Protein AF-P34289-F1 (afdb_monomer_lite)

Structure (mmCIF, N/CA/C/O backbone):
data_AF-P34289-F1
#
_entry.id   AF-P34289-F1
#
loop_
_atom_site.group_PDB
_atom_site.id
_atom_site.type_symbol
_atom_site.label_atom_id
_atom_site.label_alt_id
_atom_site.label_comp_id
_atom_site.label_asym_id
_atom_site.label_entity_id
_atom_site.label_seq_id
_atom_site.pdbx_PDB_ins_code
_atom_site.Cartn_x
_atom_site.Cartn_y
_atom_site.Cartn_z
_atom_site.occupancy
_atom_site.B_iso_or_equiv
_atom_site.auth_seq_id
_atom_site.auth_comp_id
_atom_site.auth_asym_id
_atom_site.auth_atom_id
_atom_site.pdbx_PDB_model_num
ATOM 1 N N . MET A 1 1 ? 39.580 -28.253 -27.627 1.00 37.12 1 MET A N 1
ATOM 2 C CA . MET A 1 1 ? 38.174 -28.006 -28.028 1.00 37.12 1 MET A CA 1
ATOM 3 C C . MET A 1 1 ? 37.402 -27.203 -26.954 1.00 37.12 1 MET A C 1
ATOM 5 O O . MET A 1 1 ? 36.437 -27.731 -26.419 1.00 37.12 1 MET A O 1
ATOM 9 N N . PRO A 1 2 ? 37.753 -25.940 -26.618 1.00 39.41 2 PRO A N 1
ATOM 10 C CA . PRO A 1 2 ? 37.064 -25.190 -25.554 1.00 39.41 2 PRO A CA 1
ATOM 11 C C . PRO A 1 2 ? 35.934 -24.262 -26.051 1.00 39.41 2 PRO A C 1
ATOM 13 O O . PRO A 1 2 ? 35.215 -23.683 -25.246 1.00 39.41 2 PRO A O 1
ATOM 16 N N . SER A 1 3 ? 35.726 -24.128 -27.366 1.00 49.66 3 SER A N 1
ATOM 17 C CA . SER A 1 3 ? 34.781 -23.146 -27.928 1.00 49.66 3 SER A CA 1
ATOM 18 C C . SER A 1 3 ? 33.307 -23.444 -27.615 1.00 49.66 3 SER A C 1
ATOM 20 O O . SER A 1 3 ? 32.548 -22.511 -27.374 1.00 49.66 3 SER A O 1
ATOM 22 N N . LYS A 1 4 ? 32.892 -24.718 -27.545 1.00 44.66 4 LYS A N 1
ATOM 23 C CA . LYS A 1 4 ? 31.470 -25.054 -27.343 1.00 44.66 4 LYS A CA 1
ATOM 24 C C . LYS A 1 4 ? 30.955 -24.707 -25.943 1.00 44.66 4 LYS A C 1
ATOM 26 O O . LYS A 1 4 ? 29.781 -24.384 -25.805 1.00 44.66 4 LYS A O 1
ATOM 31 N N . VAL A 1 5 ? 31.818 -24.743 -24.924 1.00 49.59 5 VAL A N 1
ATOM 32 C CA . VAL A 1 5 ? 31.413 -24.474 -23.534 1.00 49.59 5 VAL A CA 1
ATOM 33 C C . VAL A 1 5 ? 31.148 -22.980 -23.330 1.00 49.59 5 VAL A C 1
ATOM 35 O O . VAL A 1 5 ? 30.107 -22.625 -22.784 1.00 49.59 5 VAL A O 1
ATOM 38 N N . CYS A 1 6 ? 32.006 -22.096 -23.858 1.00 43.03 6 CYS A N 1
ATOM 39 C CA . CYS A 1 6 ? 31.767 -20.649 -23.785 1.00 43.03 6 CYS A CA 1
ATOM 40 C C . CYS A 1 6 ? 30.504 -20.223 -24.545 1.00 43.03 6 CYS A C 1
ATOM 42 O O . CYS A 1 6 ? 29.749 -19.391 -24.047 1.00 43.03 6 CYS A O 1
ATOM 44 N N . THR A 1 7 ? 30.232 -20.809 -25.717 1.00 48.91 7 THR A N 1
ATOM 45 C CA . THR A 1 7 ? 29.011 -20.492 -26.475 1.00 48.91 7 THR A CA 1
ATOM 46 C C . THR A 1 7 ? 27.747 -20.923 -25.728 1.00 48.91 7 THR A C 1
ATOM 48 O O . THR A 1 7 ? 26.753 -20.202 -25.767 1.00 48.91 7 THR A O 1
ATOM 51 N N . LEU A 1 8 ? 27.779 -22.047 -24.999 1.00 50.47 8 LEU A N 1
ATOM 52 C CA . LEU A 1 8 ? 26.632 -22.488 -24.200 1.00 50.47 8 LEU A CA 1
ATOM 53 C C . LEU A 1 8 ? 26.369 -21.558 -23.006 1.00 50.47 8 LEU A C 1
ATOM 55 O O . LEU A 1 8 ? 25.216 -21.238 -22.732 1.00 50.47 8 LEU A O 1
ATOM 59 N N . ILE A 1 9 ? 27.428 -21.096 -22.329 1.00 52.00 9 ILE A N 1
ATOM 60 C CA . ILE A 1 9 ? 27.313 -20.155 -21.203 1.00 52.00 9 ILE A CA 1
ATOM 61 C C . ILE A 1 9 ? 26.729 -18.819 -21.681 1.00 52.00 9 ILE A C 1
ATOM 63 O O . ILE A 1 9 ? 25.832 -18.291 -21.031 1.00 52.00 9 ILE A O 1
ATOM 67 N N . LEU A 1 10 ? 27.167 -18.319 -22.843 1.00 50.34 10 LEU A N 1
ATOM 68 C CA . LEU A 1 10 ? 26.630 -17.091 -23.442 1.00 50.34 10 LEU A CA 1
ATOM 69 C C . LEU A 1 10 ? 25.155 -17.222 -23.842 1.00 50.34 10 LEU A C 1
ATOM 71 O O . LEU A 1 10 ? 24.376 -16.300 -23.634 1.00 50.34 10 LEU A O 1
ATOM 75 N N . LEU A 1 11 ? 24.742 -18.371 -24.382 1.00 51.97 11 LEU A N 1
ATOM 76 C CA . LEU A 1 11 ? 23.328 -18.624 -24.672 1.00 51.97 11 LEU A CA 1
ATOM 77 C C . LEU A 1 11 ? 22.491 -18.663 -23.392 1.00 51.97 11 LEU A C 1
ATOM 79 O O . LEU A 1 11 ? 21.400 -18.102 -23.370 1.00 51.97 11 LEU A O 1
ATOM 83 N N . PHE A 1 12 ? 23.004 -19.263 -22.316 1.00 49.44 12 PHE A N 1
ATOM 84 C CA . PHE A 1 12 ? 22.315 -19.258 -21.027 1.00 49.44 12 PHE A CA 1
ATOM 85 C C . PHE A 1 12 ? 22.209 -17.857 -20.423 1.00 49.44 12 PHE A C 1
ATOM 87 O O . PHE A 1 12 ? 21.149 -17.521 -19.901 1.00 49.44 12 PHE A O 1
ATOM 94 N N . SER A 1 13 ? 23.245 -17.019 -20.519 1.00 52.50 13 SER A N 1
ATOM 95 C CA . SER A 1 13 ? 23.161 -15.638 -20.037 1.00 52.50 13 SER A CA 1
ATOM 96 C C . SER A 1 13 ? 22.234 -14.777 -20.894 1.00 52.50 13 SER A C 1
ATOM 98 O O . SER A 1 13 ? 21.461 -14.016 -20.325 1.00 52.50 13 SER A O 1
ATOM 100 N N . VAL A 1 14 ? 22.203 -14.949 -22.221 1.00 49.88 14 VAL A N 1
ATOM 101 C CA . VAL A 1 14 ? 21.240 -14.248 -23.094 1.00 49.88 14 VAL A CA 1
ATOM 102 C C . VAL A 1 14 ? 19.805 -14.714 -22.833 1.00 49.88 14 VAL A C 1
ATOM 104 O O . VAL A 1 14 ? 18.907 -13.884 -22.736 1.00 49.88 14 VAL A O 1
ATOM 107 N N . ILE A 1 15 ? 19.561 -16.018 -22.665 1.00 46.88 15 ILE A N 1
ATOM 108 C CA . ILE A 1 15 ? 18.218 -16.536 -22.347 1.00 46.88 15 ILE A CA 1
ATOM 109 C C . ILE A 1 15 ? 17.778 -16.073 -20.952 1.00 46.88 15 ILE A C 1
ATOM 111 O O . ILE A 1 15 ? 16.610 -15.725 -20.764 1.00 46.88 15 ILE A O 1
ATOM 115 N N . ASN A 1 16 ? 18.700 -16.018 -19.986 1.00 41.94 16 ASN A N 1
ATOM 116 C CA . ASN A 1 16 ? 18.404 -15.469 -18.666 1.00 41.94 16 ASN A CA 1
ATOM 117 C C . ASN A 1 16 ? 18.161 -13.957 -18.723 1.00 41.94 16 ASN A C 1
ATOM 119 O O . ASN A 1 16 ? 17.212 -13.509 -18.098 1.00 41.94 16 ASN A O 1
ATOM 123 N N . GLN A 1 17 ? 18.900 -13.187 -19.528 1.00 44.44 17 GLN A N 1
ATOM 124 C CA . GLN A 1 17 ? 18.597 -11.769 -19.773 1.00 44.44 17 GLN A CA 1
ATOM 125 C C . GLN A 1 17 ? 17.274 -11.569 -20.527 1.00 44.44 17 GLN A C 1
ATOM 127 O O . GLN A 1 17 ? 16.588 -10.582 -20.311 1.00 44.44 17 GLN A O 1
ATOM 132 N N . MET A 1 18 ? 16.857 -12.506 -21.382 1.00 41.31 18 MET A N 1
ATOM 133 C CA . MET A 1 18 ? 15.555 -12.415 -22.052 1.00 41.31 18 MET A CA 1
ATOM 134 C C . MET A 1 18 ? 14.381 -12.711 -21.112 1.00 41.31 18 MET A C 1
ATOM 136 O O . MET A 1 18 ? 13.304 -12.147 -21.294 1.00 41.31 18 MET A O 1
ATOM 140 N N . LYS A 1 19 ? 14.552 -13.585 -20.111 1.00 44.12 19 LYS A N 1
ATOM 141 C CA . LYS A 1 19 ? 13.520 -13.813 -19.081 1.00 44.12 19 LYS A CA 1
ATOM 142 C C . LYS A 1 19 ? 13.554 -12.757 -17.976 1.00 44.12 19 LYS A C 1
ATOM 144 O O . LYS A 1 19 ? 12.508 -12.410 -17.425 1.00 44.12 19 LYS A O 1
ATOM 149 N N . CYS A 1 20 ? 14.732 -12.234 -17.671 1.00 45.00 20 CYS A N 1
ATOM 150 C CA . CYS A 1 20 ? 14.944 -11.175 -16.703 1.00 45.00 20 CYS A CA 1
ATOM 151 C C . CYS A 1 20 ? 15.055 -9.852 -17.455 1.00 45.00 20 CYS A C 1
ATOM 153 O O . CYS A 1 20 ? 16.157 -9.406 -17.753 1.00 45.00 20 CYS A O 1
ATOM 155 N N . GLY A 1 21 ? 13.900 -9.265 -17.789 1.00 53.50 21 GLY A N 1
ATOM 156 C CA . GLY A 1 21 ? 13.815 -7.908 -18.334 1.00 53.50 21 GLY A CA 1
ATOM 157 C C . GLY A 1 21 ? 14.660 -6.905 -17.543 1.00 53.50 21 GLY A C 1
ATOM 158 O O . GLY A 1 21 ? 15.127 -7.200 -16.440 1.00 53.50 21 GLY A O 1
ATOM 159 N N . SER A 1 22 ? 14.867 -5.723 -18.113 1.00 64.75 22 SER A N 1
ATOM 160 C CA . SER A 1 22 ? 15.714 -4.696 -17.510 1.00 64.75 22 SER A CA 1
ATOM 161 C C . SER A 1 22 ? 15.313 -4.404 -16.057 1.00 64.75 22 SER A C 1
ATOM 163 O O . SER A 1 22 ? 14.204 -4.686 -15.605 1.00 64.75 22 SER A O 1
ATOM 165 N N . THR A 1 23 ? 16.203 -3.774 -15.302 1.00 64.06 23 THR A N 1
ATOM 166 C CA . THR A 1 23 ? 15.914 -3.274 -13.952 1.00 64.06 23 THR A CA 1
ATOM 167 C C . THR A 1 23 ? 14.566 -2.548 -13.840 1.00 64.06 23 THR A C 1
ATOM 169 O O . THR A 1 23 ? 13.819 -2.765 -12.881 1.00 64.06 23 THR A O 1
ATOM 172 N N . THR A 1 24 ? 14.229 -1.710 -14.827 1.00 72.69 24 THR A N 1
ATOM 173 C CA . THR A 1 24 ? 12.938 -1.010 -14.884 1.00 72.69 24 THR A CA 1
ATOM 174 C C . THR A 1 24 ? 11.781 -1.992 -15.041 1.00 72.69 24 THR A C 1
ATOM 176 O O . THR A 1 24 ? 10.759 -1.828 -14.379 1.00 72.69 24 THR A O 1
ATOM 179 N N . ASP A 1 25 ? 11.956 -3.068 -15.816 1.00 80.00 25 ASP A N 1
ATOM 180 C CA . ASP A 1 25 ? 10.968 -4.145 -15.929 1.00 80.00 25 ASP A CA 1
ATOM 181 C C . ASP A 1 25 ? 10.761 -4.868 -14.593 1.00 80.00 25 ASP A C 1
ATOM 183 O O . ASP A 1 25 ? 9.633 -5.246 -14.267 1.00 80.00 25 ASP A O 1
ATOM 187 N N . CYS A 1 26 ? 11.822 -5.044 -13.794 1.00 82.44 26 CYS A N 1
ATOM 188 C CA . CYS A 1 26 ? 11.706 -5.627 -12.458 1.00 82.44 26 CYS A CA 1
ATOM 189 C C . CYS A 1 26 ? 10.924 -4.716 -11.506 1.00 82.44 26 CYS A C 1
ATOM 191 O O . CYS A 1 26 ? 9.9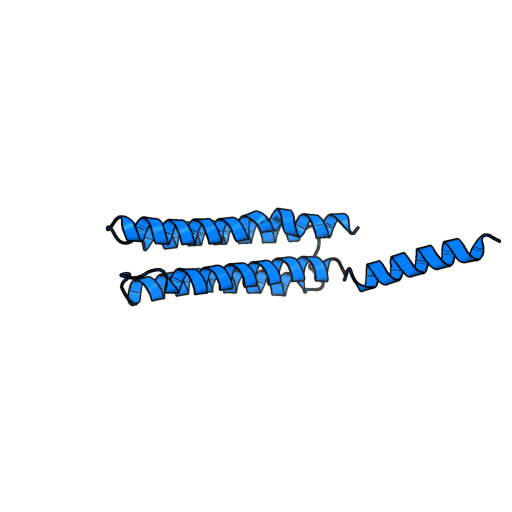49 -5.163 -10.901 1.00 82.44 26 CYS A O 1
ATOM 193 N N . ALA A 1 27 ? 11.293 -3.434 -11.406 1.00 83.19 27 ALA A N 1
ATOM 194 C CA . ALA A 1 27 ? 10.592 -2.478 -10.548 1.00 83.19 27 ALA A CA 1
ATOM 195 C C . ALA A 1 27 ? 9.113 -2.336 -10.948 1.00 83.19 27 ALA A C 1
ATOM 197 O O . ALA A 1 27 ? 8.227 -2.414 -10.094 1.00 83.19 27 ALA A O 1
ATOM 198 N N . MET A 1 28 ? 8.845 -2.227 -12.253 1.00 86.50 28 MET A N 1
ATOM 199 C CA . MET A 1 28 ? 7.495 -2.206 -12.812 1.00 86.50 28 MET A CA 1
ATOM 200 C C . MET A 1 28 ? 6.708 -3.457 -12.409 1.00 86.50 28 MET A C 1
ATOM 202 O O . MET A 1 28 ? 5.562 -3.355 -11.968 1.00 86.50 28 MET A O 1
ATOM 206 N N . ARG A 1 29 ? 7.313 -4.648 -12.521 1.00 89.00 29 ARG A N 1
ATOM 207 C CA . ARG A 1 29 ? 6.676 -5.908 -12.117 1.00 89.00 29 ARG A CA 1
ATOM 208 C C . ARG A 1 29 ? 6.325 -5.906 -10.632 1.00 89.00 29 ARG A C 1
ATOM 210 O O . ARG A 1 29 ? 5.192 -6.235 -10.297 1.00 89.00 29 ARG A O 1
ATOM 217 N N . VAL A 1 30 ? 7.241 -5.473 -9.767 1.00 89.56 30 VAL A N 1
ATOM 218 C CA . VAL A 1 30 ? 7.016 -5.415 -8.314 1.00 89.56 30 VAL A CA 1
ATOM 219 C C . VAL A 1 30 ? 5.848 -4.492 -7.964 1.00 89.56 30 VAL A C 1
ATOM 221 O O . VAL A 1 30 ? 4.959 -4.896 -7.210 1.00 89.56 30 VAL A O 1
ATOM 224 N N . PHE A 1 31 ? 5.796 -3.278 -8.523 1.00 90.62 31 PHE A N 1
ATOM 225 C CA . PHE A 1 31 ? 4.670 -2.369 -8.276 1.00 90.62 31 PHE A CA 1
ATOM 226 C C . PHE A 1 31 ? 3.358 -2.926 -8.827 1.00 90.62 31 PHE A C 1
ATOM 228 O O . PHE A 1 31 ? 2.351 -2.916 -8.122 1.00 90.62 31 PHE A O 1
ATOM 235 N N . LYS A 1 32 ? 3.367 -3.473 -10.047 1.00 91.88 32 LYS A N 1
ATOM 236 C CA . LYS A 1 32 ? 2.179 -4.061 -10.677 1.00 91.88 32 LYS A CA 1
ATOM 237 C C . LYS A 1 32 ? 1.619 -5.240 -9.880 1.00 91.88 32 LYS A C 1
ATOM 239 O O . LYS A 1 32 ? 0.411 -5.311 -9.674 1.00 91.88 32 LYS A O 1
ATOM 244 N N . GLU A 1 33 ? 2.477 -6.151 -9.426 1.00 92.94 33 GLU A N 1
ATOM 245 C CA . GLU A 1 33 ? 2.084 -7.284 -8.581 1.00 92.94 33 GLU A CA 1
ATOM 246 C C . GLU A 1 33 ? 1.528 -6.808 -7.239 1.00 92.94 33 GLU A C 1
ATOM 248 O O . GLU A 1 33 ? 0.495 -7.298 -6.798 1.00 92.94 33 GLU A O 1
ATOM 253 N N . THR A 1 34 ? 2.148 -5.796 -6.626 1.00 92.81 34 THR A N 1
ATOM 254 C CA . THR A 1 34 ? 1.673 -5.250 -5.347 1.00 92.81 34 THR A CA 1
ATOM 255 C C . THR A 1 34 ? 0.306 -4.571 -5.489 1.00 92.81 34 THR A C 1
ATOM 257 O O . THR A 1 34 ? -0.582 -4.827 -4.683 1.00 92.81 34 THR A O 1
ATOM 260 N N . ILE A 1 35 ? 0.092 -3.761 -6.535 1.00 94.12 35 ILE A N 1
ATOM 261 C CA . ILE A 1 35 ? -1.215 -3.141 -6.835 1.00 94.12 35 ILE A CA 1
ATOM 262 C C . ILE A 1 35 ? -2.282 -4.216 -7.053 1.00 94.12 35 ILE A C 1
ATOM 264 O O . ILE A 1 35 ? -3.395 -4.097 -6.539 1.00 94.12 35 ILE A O 1
ATOM 268 N N . LYS A 1 36 ? -1.942 -5.274 -7.797 1.00 95.38 36 LYS A N 1
ATOM 269 C CA . LYS A 1 36 ? -2.849 -6.394 -8.049 1.00 95.38 36 LYS A CA 1
ATOM 270 C C . LYS A 1 36 ? -3.241 -7.093 -6.745 1.00 95.38 36 LYS A C 1
ATOM 272 O O . LYS A 1 36 ? -4.428 -7.234 -6.486 1.00 95.38 36 LYS A O 1
ATOM 277 N N . GLU A 1 37 ? -2.271 -7.469 -5.915 1.00 95.31 37 GLU A N 1
ATOM 278 C CA . GLU A 1 37 ? -2.524 -8.126 -4.625 1.00 95.31 37 GLU A CA 1
ATOM 279 C C . GLU A 1 37 ? -3.359 -7.248 -3.685 1.00 95.31 37 GLU A C 1
ATOM 281 O O . GLU A 1 37 ? -4.288 -7.737 -3.048 1.00 95.31 37 GLU A O 1
ATOM 286 N N . MET A 1 38 ? -3.083 -5.941 -3.623 1.00 93.69 38 MET A N 1
ATOM 287 C CA . MET A 1 38 ? -3.892 -5.017 -2.824 1.00 93.69 38 MET A CA 1
ATOM 288 C C . MET A 1 38 ? -5.325 -4.906 -3.341 1.00 93.69 38 MET A C 1
ATOM 290 O O . MET A 1 38 ? -6.251 -4.879 -2.536 1.00 93.69 38 MET A O 1
ATOM 294 N N . SER A 1 39 ? -5.511 -4.865 -4.662 1.00 93.38 39 SER A N 1
ATOM 295 C CA . SER A 1 39 ? -6.843 -4.826 -5.277 1.00 93.38 39 SER A CA 1
ATOM 296 C C . SER A 1 39 ? -7.621 -6.108 -4.972 1.00 93.38 39 SER A C 1
ATOM 298 O O . SER A 1 39 ? -8.767 -6.040 -4.546 1.00 93.38 39 SER A O 1
ATOM 300 N N . GLU A 1 40 ? -6.975 -7.272 -5.087 1.00 93.19 40 GLU A N 1
ATOM 301 C CA . GLU A 1 40 ? -7.577 -8.566 -4.748 1.00 93.19 40 GLU A CA 1
ATOM 302 C C . GLU A 1 40 ? -7.967 -8.641 -3.265 1.00 93.19 40 GLU A C 1
ATOM 304 O O . GLU A 1 40 ? -9.076 -9.063 -2.944 1.00 93.19 40 GLU A O 1
ATOM 309 N N . VAL A 1 41 ? -7.100 -8.188 -2.350 1.00 91.44 41 VAL A N 1
ATOM 310 C CA . VAL A 1 41 ? -7.429 -8.107 -0.917 1.00 91.44 41 VAL A CA 1
ATOM 311 C C . VAL A 1 41 ? -8.614 -7.174 -0.687 1.00 91.44 41 VAL A C 1
ATOM 313 O O . VAL A 1 41 ? -9.526 -7.532 0.056 1.00 91.44 41 VAL A O 1
ATOM 316 N N . ALA A 1 42 ? -8.619 -5.997 -1.311 1.00 89.44 42 ALA A N 1
ATOM 317 C CA . ALA A 1 42 ? -9.685 -5.019 -1.159 1.00 89.44 42 ALA A CA 1
ATOM 318 C C . ALA A 1 42 ? -11.035 -5.567 -1.630 1.00 89.44 42 ALA A C 1
ATOM 320 O O . ALA A 1 42 ? -12.000 -5.529 -0.870 1.00 89.44 42 ALA A O 1
ATOM 321 N N . ASP A 1 43 ? -11.092 -6.123 -2.840 1.00 88.12 43 ASP A N 1
ATOM 322 C CA . ASP A 1 43 ? -12.318 -6.675 -3.413 1.00 88.12 43 ASP A CA 1
ATOM 323 C C . ASP A 1 43 ? -12.843 -7.835 -2.558 1.00 88.12 43 ASP A C 1
ATOM 325 O O . ASP A 1 43 ? -13.998 -7.818 -2.128 1.00 88.12 43 ASP A O 1
ATOM 329 N N . LEU A 1 44 ? -11.968 -8.785 -2.202 1.00 88.44 44 LEU A N 1
ATOM 330 C CA . LEU A 1 44 ? -12.340 -9.931 -1.372 1.00 88.44 44 LEU A CA 1
ATOM 331 C C . LEU A 1 44 ? -12.818 -9.507 0.021 1.00 88.44 44 LEU A C 1
ATOM 333 O O . LEU A 1 44 ? -13.783 -10.064 0.538 1.00 88.44 44 LEU A O 1
ATOM 337 N N . GLN A 1 45 ? -12.148 -8.551 0.671 1.00 87.31 45 GLN A N 1
ATOM 338 C CA . GLN A 1 45 ? -12.505 -8.167 2.037 1.00 87.31 45 GLN A CA 1
ATOM 339 C C . GLN A 1 45 ? -13.721 -7.253 2.107 1.00 87.31 45 GLN A C 1
ATOM 341 O O . GLN A 1 45 ? -14.563 -7.461 2.981 1.00 87.31 45 GLN A O 1
ATOM 346 N N . LEU A 1 46 ? -13.867 -6.290 1.196 1.00 84.12 46 LEU A N 1
ATOM 347 C CA . LEU A 1 46 ? -15.021 -5.386 1.185 1.00 84.12 46 LEU A CA 1
ATOM 348 C C . LEU A 1 46 ? -16.345 -6.153 1.023 1.00 84.12 46 LEU A C 1
ATOM 350 O O . LEU A 1 46 ? -17.360 -5.767 1.615 1.00 84.12 46 LEU A O 1
ATOM 354 N N . GLU A 1 47 ? -16.332 -7.265 0.283 1.00 82.81 47 GLU A N 1
ATOM 355 C CA . GLU A 1 47 ? -17.473 -8.179 0.170 1.00 82.81 47 GLU A CA 1
ATOM 356 C C . GLU A 1 47 ? -17.795 -8.890 1.494 1.00 82.81 47 GLU A C 1
ATOM 358 O O . GLU A 1 47 ? -18.967 -9.056 1.842 1.00 82.81 47 GLU A O 1
ATOM 363 N N . THR A 1 48 ? -16.774 -9.250 2.280 1.00 81.75 48 THR A N 1
ATOM 364 C CA . THR A 1 48 ? -16.950 -9.944 3.570 1.00 81.75 48 THR A CA 1
ATOM 365 C C . THR A 1 48 ? -17.412 -9.047 4.713 1.00 81.75 48 THR A C 1
ATOM 367 O O . THR A 1 48 ? -17.934 -9.564 5.700 1.00 81.75 48 THR A O 1
ATOM 370 N N . LEU A 1 49 ? -17.270 -7.721 4.595 1.00 80.56 49 LEU A N 1
ATOM 371 C CA . LEU A 1 49 ? -17.690 -6.757 5.619 1.00 80.56 49 LEU A CA 1
ATOM 372 C C . LEU A 1 49 ? -19.219 -6.629 5.666 1.00 80.56 49 LEU A C 1
ATOM 374 O O . LEU A 1 49 ? -19.803 -5.613 5.290 1.00 80.56 49 LEU A O 1
ATOM 378 N N . GLN A 1 50 ? -19.908 -7.684 6.084 1.00 72.19 50 GLN A N 1
ATOM 379 C CA . GLN A 1 50 ? -21.347 -7.667 6.313 1.00 72.19 50 GLN A CA 1
ATOM 380 C C . GLN A 1 50 ? -21.661 -6.711 7.480 1.00 72.19 50 GLN A C 1
ATOM 382 O O . GLN A 1 50 ? -20.881 -6.577 8.418 1.00 72.19 50 GLN A O 1
ATOM 387 N N . ASN A 1 51 ? -22.795 -6.011 7.401 1.00 75.62 51 ASN A N 1
ATOM 388 C CA . ASN A 1 51 ? -23.299 -5.039 8.391 1.00 75.62 51 ASN A CA 1
ATOM 389 C C . ASN A 1 51 ? -22.651 -3.643 8.434 1.00 75.62 51 ASN A C 1
ATOM 391 O O . ASN A 1 51 ? -23.117 -2.805 9.204 1.00 75.62 51 ASN A O 1
ATOM 395 N N . LEU A 1 52 ? -21.638 -3.332 7.616 1.00 78.69 52 LEU A N 1
ATOM 396 C CA . LEU A 1 52 ? -21.258 -1.926 7.428 1.00 78.69 52 LEU A CA 1
ATOM 397 C C . LEU A 1 52 ? -22.357 -1.183 6.669 1.00 78.69 52 LEU A C 1
ATOM 399 O O . LEU A 1 52 ? -22.943 -1.728 5.725 1.00 78.69 52 LEU A O 1
ATOM 403 N N . SER A 1 53 ? -22.584 0.081 7.038 1.00 84.25 53 SER A N 1
ATOM 404 C CA . SER A 1 53 ? -23.457 0.952 6.256 1.00 84.25 53 SER A CA 1
ATOM 405 C C . SER A 1 53 ? -22.926 1.063 4.813 1.00 84.25 53 SER A C 1
ATOM 407 O O . SER A 1 53 ? -21.703 1.039 4.608 1.00 84.25 53 SER A O 1
ATOM 409 N N . PRO A 1 54 ? -23.802 1.184 3.798 1.00 84.19 54 PRO A N 1
ATOM 410 C CA . PRO A 1 54 ? -23.368 1.386 2.416 1.00 84.19 54 PRO A CA 1
ATOM 411 C C . PRO A 1 54 ? -22.403 2.569 2.261 1.00 84.19 54 PRO A C 1
ATOM 413 O O . PRO A 1 54 ? -21.444 2.481 1.493 1.00 84.19 54 PRO A O 1
ATOM 416 N N . ASP A 1 55 ? -22.610 3.634 3.038 1.00 86.94 55 ASP A N 1
ATOM 417 C CA . ASP A 1 55 ? -21.757 4.821 3.027 1.00 86.94 55 ASP A CA 1
ATOM 418 C C . ASP A 1 55 ? -20.370 4.540 3.611 1.00 86.94 55 ASP A C 1
ATOM 420 O O . ASP A 1 55 ? -19.370 4.903 2.992 1.00 86.94 55 ASP A O 1
ATOM 424 N N . THR A 1 56 ? -20.273 3.813 4.729 1.00 85.06 56 THR A N 1
ATOM 425 C CA . THR A 1 56 ? -18.977 3.422 5.309 1.00 85.06 56 THR A CA 1
ATOM 426 C C . THR A 1 56 ? -18.202 2.511 4.359 1.00 85.06 56 THR A C 1
ATOM 428 O O . THR A 1 56 ? -17.019 2.738 4.118 1.00 85.06 56 THR A O 1
ATOM 431 N N . LYS A 1 57 ? -18.865 1.522 3.738 1.00 85.44 57 LYS A N 1
ATOM 432 C CA . LYS A 1 57 ? -18.228 0.674 2.712 1.00 85.44 57 LYS A CA 1
ATOM 433 C C . LYS A 1 57 ? -17.713 1.498 1.539 1.00 85.44 57 LYS A C 1
ATOM 435 O O . LYS A 1 57 ? -16.616 1.250 1.043 1.00 85.44 57 LYS A O 1
ATOM 440 N N . ARG A 1 58 ? -18.504 2.476 1.089 1.00 88.50 58 ARG A N 1
ATOM 441 C CA . ARG A 1 58 ? -18.121 3.380 0.003 1.00 88.50 58 ARG A CA 1
ATOM 442 C C . ARG A 1 58 ? -16.905 4.221 0.386 1.00 88.50 58 ARG A C 1
ATOM 444 O O . ARG A 1 58 ? -15.995 4.327 -0.428 1.00 88.50 58 ARG A O 1
ATOM 451 N N . GLN A 1 59 ? -16.867 4.780 1.593 1.00 90.19 59 GLN A N 1
ATOM 452 C CA . GLN A 1 59 ? -15.729 5.563 2.085 1.00 90.19 59 GLN A CA 1
ATOM 453 C C . GLN A 1 59 ? -14.462 4.713 2.213 1.00 90.19 59 GLN A C 1
ATOM 455 O O . GLN A 1 59 ? -13.416 5.121 1.719 1.00 90.19 59 GLN A O 1
ATOM 460 N N . MET A 1 60 ? -14.567 3.500 2.765 1.00 89.31 60 MET A N 1
ATOM 461 C CA . MET A 1 60 ? -13.445 2.555 2.814 1.00 89.31 60 MET A CA 1
ATOM 462 C C . MET A 1 60 ? -12.930 2.223 1.414 1.00 89.31 60 MET A C 1
ATOM 464 O O . MET A 1 60 ? -11.728 2.264 1.167 1.00 89.31 60 MET A O 1
ATOM 468 N N . LYS A 1 61 ? -13.838 1.945 0.470 1.00 90.25 61 LYS A N 1
ATOM 469 C CA . LYS A 1 61 ? -13.467 1.692 -0.925 1.00 90.25 61 LYS A CA 1
ATOM 470 C C . LYS A 1 61 ? -12.749 2.889 -1.548 1.00 90.25 61 LYS A C 1
ATOM 472 O O . LYS A 1 61 ? -11.757 2.684 -2.235 1.00 90.25 61 LYS A O 1
ATOM 477 N N . ILE A 1 62 ? -13.226 4.114 -1.317 1.00 92.88 62 ILE A N 1
ATOM 478 C CA . ILE A 1 62 ? -12.578 5.337 -1.816 1.00 92.88 62 ILE A CA 1
ATOM 479 C C . ILE A 1 62 ? -11.157 5.452 -1.255 1.00 92.88 62 ILE A C 1
ATOM 481 O O . ILE A 1 62 ? -10.223 5.554 -2.042 1.00 92.88 62 ILE A O 1
ATOM 485 N N . ALA A 1 63 ? -10.976 5.321 0.062 1.00 92.38 63 ALA A N 1
ATOM 486 C CA . ALA A 1 63 ? -9.656 5.414 0.690 1.00 92.38 63 ALA A CA 1
ATOM 487 C C . ALA A 1 63 ? -8.668 4.369 0.134 1.00 92.38 63 ALA A C 1
ATOM 489 O O . ALA A 1 63 ? -7.515 4.678 -0.172 1.00 92.38 63 ALA A O 1
ATOM 490 N N . ILE A 1 64 ? -9.126 3.128 -0.068 1.00 92.94 64 ILE A N 1
ATOM 491 C CA . ILE A 1 64 ? -8.302 2.075 -0.678 1.00 92.94 64 ILE A CA 1
ATOM 492 C C . ILE A 1 64 ? -7.955 2.421 -2.135 1.00 92.94 64 ILE A C 1
ATOM 494 O O . ILE A 1 64 ? -6.804 2.274 -2.550 1.00 92.94 64 ILE A O 1
ATOM 498 N N . MET A 1 65 ? -8.928 2.899 -2.914 1.00 92.56 65 MET A N 1
ATOM 499 C CA . MET A 1 65 ? -8.716 3.296 -4.309 1.00 92.56 65 MET A CA 1
ATOM 500 C C . MET A 1 65 ? -7.763 4.488 -4.445 1.00 92.56 65 MET A C 1
ATOM 502 O O . MET A 1 65 ? -6.992 4.524 -5.404 1.00 92.56 65 MET A O 1
ATOM 506 N N . ASP A 1 66 ? -7.756 5.425 -3.499 1.00 93.75 66 ASP A N 1
ATOM 507 C CA . ASP A 1 66 ? -6.827 6.560 -3.489 1.00 93.75 66 ASP A CA 1
ATOM 508 C C . ASP A 1 66 ? -5.376 6.096 -3.282 1.00 93.75 66 ASP A C 1
ATOM 510 O O . ASP A 1 66 ? -4.454 6.561 -3.968 1.00 93.75 66 ASP A O 1
ATOM 514 N N . VAL A 1 67 ? -5.161 5.101 -2.411 1.00 93.62 67 VAL A N 1
ATOM 515 C CA . VAL A 1 67 ? -3.851 4.450 -2.258 1.00 93.62 67 VAL A CA 1
ATOM 516 C C . VAL A 1 67 ? -3.458 3.690 -3.520 1.00 93.62 67 VAL A C 1
ATOM 518 O O . VAL A 1 67 ? -2.342 3.873 -4.007 1.00 93.62 67 VAL A O 1
ATOM 521 N N . LEU A 1 68 ? -4.357 2.883 -4.091 1.00 93.81 68 LEU A N 1
ATOM 522 C CA . LEU A 1 68 ? -4.090 2.145 -5.332 1.00 93.81 68 LEU A CA 1
ATOM 523 C C . LEU A 1 68 ? -3.754 3.087 -6.495 1.00 93.81 68 LEU A C 1
ATOM 525 O O . LEU A 1 68 ? -2.822 2.818 -7.250 1.00 93.81 68 LEU A O 1
ATOM 529 N N . THR A 1 69 ? -4.456 4.215 -6.603 1.00 94.44 69 THR A N 1
ATOM 530 C CA . THR A 1 69 ? -4.192 5.252 -7.611 1.00 94.44 69 THR A CA 1
ATOM 531 C C . THR A 1 69 ? -2.806 5.857 -7.411 1.00 94.44 69 THR A C 1
ATOM 533 O O . THR A 1 69 ? -2.022 5.951 -8.354 1.00 94.44 69 THR A O 1
ATOM 536 N N . SER A 1 70 ? -2.456 6.189 -6.169 1.00 93.88 70 SER A N 1
ATOM 537 C CA . SER A 1 70 ? -1.134 6.720 -5.827 1.00 93.88 70 SER A CA 1
ATOM 538 C C . SER A 1 70 ? -0.011 5.709 -6.096 1.00 93.88 70 SER A C 1
ATOM 540 O O . SER A 1 70 ? 1.058 6.077 -6.579 1.00 93.88 70 SER A O 1
ATOM 542 N N . MET A 1 71 ? -0.254 4.419 -5.857 1.00 91.25 71 MET A N 1
ATOM 543 C CA . MET A 1 71 ? 0.674 3.352 -6.237 1.00 91.25 71 MET A CA 1
ATOM 544 C C . MET A 1 71 ? 0.764 3.167 -7.752 1.00 91.25 71 MET A C 1
ATOM 546 O O . MET A 1 71 ? 1.850 2.895 -8.261 1.00 91.25 71 MET A O 1
ATOM 550 N N . GLY A 1 72 ? -0.334 3.374 -8.481 1.00 92.44 72 GLY A N 1
ATOM 551 C CA . GLY A 1 72 ? -0.349 3.450 -9.941 1.00 92.44 72 GLY A CA 1
ATOM 552 C C . GLY A 1 72 ? 0.606 4.521 -10.471 1.00 92.44 72 GLY A C 1
ATOM 553 O O . GLY A 1 72 ? 1.370 4.257 -11.394 1.00 92.44 72 GLY A O 1
ATOM 554 N N . LEU A 1 73 ? 0.683 5.680 -9.812 1.00 91.38 73 LEU A N 1
ATOM 555 C CA . LEU A 1 73 ? 1.671 6.708 -10.159 1.00 91.38 73 LEU A CA 1
ATOM 556 C C . LEU A 1 73 ? 3.115 6.241 -9.907 1.00 91.38 73 LEU A C 1
ATOM 558 O O . LEU A 1 73 ? 4.021 6.598 -10.659 1.00 91.38 73 LEU A O 1
ATOM 562 N N . PHE A 1 74 ? 3.365 5.431 -8.871 1.00 89.44 74 PHE A N 1
ATOM 563 C CA . PHE A 1 74 ? 4.696 4.845 -8.642 1.00 89.44 74 PHE A CA 1
ATOM 564 C C . PHE A 1 74 ? 5.057 3.828 -9.724 1.00 89.44 74 PHE A C 1
ATOM 566 O O . PHE A 1 74 ? 6.197 3.816 -10.190 1.00 89.44 74 PHE A O 1
ATOM 573 N N . LEU A 1 75 ? 4.080 3.034 -10.169 1.00 88.81 75 LEU A N 1
ATOM 574 C CA . LEU A 1 75 ? 4.226 2.147 -11.317 1.00 88.81 75 LEU A CA 1
ATOM 575 C C . LEU A 1 75 ? 4.577 2.942 -12.581 1.00 88.81 75 LEU A C 1
ATOM 577 O O . LEU A 1 75 ? 5.567 2.622 -13.232 1.00 88.81 75 LEU A O 1
ATOM 581 N N . GLU A 1 76 ? 3.836 4.000 -12.903 1.00 87.06 76 GLU A N 1
ATOM 582 C CA . GLU A 1 76 ? 4.126 4.849 -14.065 1.00 87.06 76 GLU A CA 1
ATOM 583 C C . GLU A 1 76 ? 5.530 5.460 -13.982 1.00 87.06 76 GLU A C 1
ATOM 585 O O . GLU A 1 76 ? 6.317 5.346 -14.924 1.00 87.06 76 GLU A O 1
ATOM 590 N N . MET A 1 77 ? 5.903 6.016 -12.825 1.00 86.50 77 MET A N 1
ATOM 591 C CA . MET A 1 77 ? 7.244 6.567 -12.612 1.00 86.50 77 MET A CA 1
ATOM 592 C C . MET A 1 77 ? 8.347 5.510 -12.724 1.00 86.50 77 MET A C 1
ATOM 594 O O . MET A 1 77 ? 9.442 5.845 -13.166 1.00 86.50 77 MET A O 1
ATOM 598 N N . SER A 1 78 ? 8.074 4.244 -12.387 1.00 81.12 78 SER A N 1
ATOM 599 C CA . SER A 1 78 ? 9.037 3.143 -12.549 1.00 81.12 78 SER A CA 1
ATOM 600 C C . SER A 1 78 ? 9.373 2.811 -14.005 1.00 81.12 78 SER A C 1
ATOM 602 O O . SER A 1 78 ? 10.411 2.211 -14.276 1.00 81.12 78 SER A O 1
ATOM 604 N N . THR A 1 79 ? 8.525 3.247 -14.942 1.00 80.50 79 THR A N 1
ATOM 605 C CA . THR A 1 79 ? 8.737 3.085 -16.388 1.00 80.50 79 THR A CA 1
ATOM 606 C C . THR A 1 79 ? 9.408 4.293 -17.044 1.00 80.50 79 THR A C 1
ATOM 608 O O . THR A 1 79 ? 9.766 4.239 -18.220 1.00 80.50 79 THR A O 1
ATOM 611 N N . ALA A 1 80 ? 9.596 5.391 -16.304 1.00 81.69 80 ALA A N 1
ATOM 612 C CA . ALA A 1 80 ? 10.230 6.591 -16.830 1.00 81.69 80 ALA A CA 1
ATOM 613 C C . ALA A 1 80 ? 11.735 6.376 -17.045 1.00 81.69 80 ALA A C 1
ATOM 615 O O . ALA A 1 80 ? 12.411 5.745 -16.235 1.00 81.69 80 ALA A O 1
ATOM 616 N N . SER A 1 81 ? 12.300 6.991 -18.087 1.00 76.94 81 SER A N 1
ATOM 617 C CA . SER A 1 81 ? 13.741 6.910 -18.378 1.00 76.94 81 SER A CA 1
ATOM 618 C C . SER A 1 81 ? 14.631 7.518 -17.286 1.00 76.94 81 SER A C 1
ATOM 620 O O . SER A 1 81 ? 15.827 7.253 -17.251 1.00 76.94 81 SER A O 1
ATOM 622 N N . SER A 1 82 ? 14.065 8.361 -16.416 1.00 77.19 82 SER A N 1
ATOM 623 C CA . SER A 1 82 ? 14.737 8.955 -15.255 1.00 77.19 82 SER A CA 1
ATOM 624 C C . SER A 1 82 ? 14.706 8.067 -14.007 1.00 77.19 82 SER A C 1
ATOM 626 O O . SER A 1 82 ? 15.327 8.410 -12.998 1.00 77.19 82 SER A O 1
ATOM 628 N N . PHE A 1 83 ? 13.977 6.948 -14.039 1.00 76.81 83 PHE A N 1
ATOM 629 C CA . PHE A 1 83 ? 13.919 6.022 -12.920 1.00 76.81 83 PHE A CA 1
ATOM 630 C C . PHE A 1 83 ? 15.277 5.357 -12.695 1.00 76.81 83 PHE A C 1
ATOM 632 O O . PHE A 1 83 ? 15.953 4.949 -13.637 1.00 76.81 83 PHE A O 1
ATOM 639 N N . SER A 1 84 ? 15.681 5.227 -11.432 1.00 73.56 84 SER A N 1
ATOM 640 C CA . SER A 1 84 ? 16.939 4.582 -11.068 1.00 73.56 84 SER A CA 1
ATOM 641 C C . SER A 1 84 ? 16.798 3.804 -9.767 1.00 73.56 84 SER A C 1
ATOM 643 O O . SER A 1 84 ? 15.890 4.034 -8.965 1.00 73.56 84 SER A O 1
ATOM 645 N N . PHE A 1 85 ? 17.756 2.922 -9.497 1.00 73.88 85 PHE A N 1
ATOM 646 C CA . PHE A 1 85 ? 17.828 2.229 -8.214 1.00 73.88 85 PHE A CA 1
ATOM 647 C C . PHE A 1 85 ? 17.972 3.166 -7.012 1.00 73.88 85 PHE A C 1
ATOM 649 O O . PHE A 1 85 ? 17.546 2.809 -5.919 1.00 73.88 85 PHE A O 1
ATOM 656 N N . ALA A 1 86 ? 18.503 4.377 -7.203 1.00 79.75 86 ALA A N 1
ATOM 657 C CA . ALA A 1 86 ? 18.571 5.376 -6.142 1.00 79.75 86 ALA A CA 1
ATOM 658 C C . ALA A 1 86 ? 17.181 5.917 -5.756 1.00 79.75 86 ALA A C 1
ATOM 660 O O . ALA A 1 86 ? 16.975 6.314 -4.610 1.00 79.75 86 ALA A O 1
ATOM 661 N N . THR A 1 87 ? 16.215 5.919 -6.684 1.00 82.81 87 THR A N 1
ATOM 662 C CA . THR A 1 87 ? 14.851 6.405 -6.421 1.00 82.81 87 THR A CA 1
ATOM 663 C C . THR A 1 87 ? 13.897 5.299 -5.986 1.00 82.81 87 THR A C 1
ATOM 665 O O . THR A 1 87 ? 12.939 5.581 -5.267 1.00 82.81 87 THR A O 1
ATOM 668 N N . LEU A 1 88 ? 14.166 4.039 -6.338 1.00 82.69 88 LEU A N 1
ATOM 669 C CA . LEU A 1 88 ? 13.325 2.898 -5.967 1.00 82.69 88 LEU A CA 1
ATOM 670 C C . LEU A 1 88 ? 13.038 2.824 -4.443 1.00 82.69 88 LEU A C 1
ATOM 672 O O . LEU A 1 88 ? 11.856 2.791 -4.094 1.00 82.69 88 LEU A O 1
ATOM 676 N N . PRO A 1 89 ? 14.024 2.913 -3.521 1.00 85.69 89 PRO A N 1
ATOM 677 C CA . PRO A 1 89 ? 13.766 2.959 -2.076 1.00 85.69 89 PRO A CA 1
ATOM 678 C C . PRO A 1 89 ? 12.839 4.101 -1.637 1.00 85.69 89 PRO A C 1
ATOM 680 O O . PRO A 1 89 ? 12.021 3.919 -0.735 1.00 85.69 89 PRO A O 1
ATOM 683 N N . ILE A 1 90 ? 12.915 5.263 -2.298 1.00 89.00 90 ILE A N 1
ATOM 684 C CA . ILE A 1 90 ? 12.051 6.417 -2.006 1.00 89.00 90 ILE A CA 1
ATOM 685 C C . ILE A 1 90 ? 10.592 6.070 -2.314 1.00 89.00 90 ILE A C 1
ATOM 687 O O . ILE A 1 90 ? 9.705 6.374 -1.517 1.00 89.00 90 ILE A O 1
ATOM 691 N N . TYR A 1 91 ? 10.326 5.406 -3.442 1.00 87.50 91 TYR A N 1
ATOM 692 C CA . TYR A 1 91 ? 8.970 4.986 -3.793 1.00 87.50 91 TYR A CA 1
ATOM 693 C C . TYR A 1 91 ? 8.429 3.896 -2.864 1.00 87.50 91 TYR A C 1
ATOM 695 O O . TYR A 1 91 ? 7.241 3.918 -2.548 1.00 87.50 91 TYR A O 1
ATOM 703 N N . MET A 1 92 ? 9.280 2.998 -2.353 1.00 88.38 92 MET A N 1
ATOM 704 C CA . MET A 1 92 ? 8.852 2.020 -1.340 1.00 88.38 92 MET A CA 1
ATOM 705 C C . MET A 1 92 ? 8.427 2.701 -0.045 1.00 88.38 92 MET A C 1
ATOM 707 O O . MET A 1 92 ? 7.363 2.398 0.489 1.00 88.38 92 MET A O 1
ATOM 711 N N . LEU A 1 93 ? 9.232 3.653 0.436 1.00 91.06 93 LEU A N 1
ATOM 712 C CA . LEU A 1 93 ? 8.914 4.411 1.642 1.00 91.06 93 LEU A CA 1
ATOM 713 C C . LEU A 1 93 ? 7.609 5.197 1.467 1.00 91.06 93 LEU A C 1
ATOM 715 O O . LEU A 1 93 ? 6.773 5.233 2.366 1.00 91.06 93 LEU A O 1
ATOM 719 N N . ARG A 1 94 ? 7.392 5.792 0.288 1.00 93.25 94 ARG A N 1
ATOM 720 C CA . ARG A 1 94 ? 6.123 6.460 -0.033 1.00 93.25 94 ARG A CA 1
ATOM 721 C C . ARG A 1 94 ? 4.943 5.486 -0.034 1.00 93.25 94 ARG A C 1
ATOM 723 O O . ARG A 1 94 ? 3.900 5.843 0.500 1.00 93.25 94 ARG A O 1
ATOM 730 N N . ALA A 1 95 ? 5.100 4.272 -0.563 1.00 92.19 95 ALA A N 1
ATOM 731 C CA . ALA A 1 95 ? 4.056 3.245 -0.508 1.00 92.19 95 ALA A CA 1
ATOM 732 C C . ALA A 1 95 ? 3.725 2.836 0.938 1.00 92.19 95 ALA A C 1
ATOM 734 O O . ALA A 1 95 ? 2.553 2.747 1.296 1.00 92.19 95 ALA A O 1
ATOM 735 N N . GLN A 1 96 ? 4.736 2.674 1.794 1.00 92.19 96 GLN A N 1
ATOM 736 C CA . GLN A 1 96 ? 4.530 2.412 3.223 1.00 92.19 96 GLN A CA 1
ATOM 737 C C . GLN A 1 96 ? 3.807 3.571 3.922 1.00 92.19 96 GLN A C 1
ATOM 739 O O . GLN A 1 96 ? 2.894 3.342 4.711 1.00 92.19 96 GLN A O 1
ATOM 744 N N . ASN A 1 97 ? 4.144 4.818 3.587 1.00 95.00 97 ASN A N 1
ATOM 745 C CA . ASN A 1 97 ? 3.456 5.985 4.138 1.00 95.00 97 ASN A CA 1
ATOM 746 C C . ASN A 1 97 ? 1.991 6.071 3.689 1.00 95.00 97 ASN A C 1
ATOM 748 O O . ASN A 1 97 ? 1.137 6.384 4.513 1.00 95.00 97 ASN A O 1
ATOM 752 N N . LEU A 1 98 ? 1.681 5.755 2.426 1.00 94.19 98 LEU A N 1
ATOM 753 C CA . LEU A 1 98 ? 0.293 5.656 1.956 1.00 94.19 98 LEU A CA 1
ATOM 754 C C . LEU A 1 98 ? -0.490 4.605 2.747 1.00 94.19 98 LEU A C 1
ATOM 756 O O . LEU A 1 98 ? -1.638 4.835 3.111 1.00 94.19 98 LEU A O 1
ATOM 760 N N . MET A 1 99 ? 0.143 3.475 3.058 1.00 93.94 99 MET A N 1
ATOM 761 C CA . MET A 1 99 ? -0.482 2.430 3.859 1.00 93.94 99 MET A CA 1
ATOM 762 C C . MET A 1 99 ? -0.723 2.873 5.310 1.00 93.94 99 MET A C 1
ATOM 764 O O . MET A 1 99 ? -1.756 2.541 5.883 1.00 93.94 99 MET A O 1
ATOM 768 N N . ASN A 1 100 ? 0.172 3.673 5.893 1.00 93.19 100 ASN A N 1
ATOM 769 C CA . ASN A 1 100 ? -0.051 4.269 7.214 1.00 93.19 100 ASN A CA 1
ATOM 770 C C . ASN A 1 100 ? -1.227 5.259 7.206 1.00 93.19 100 ASN A C 1
ATOM 772 O O . ASN A 1 100 ? -2.034 5.244 8.132 1.00 93.19 100 ASN A O 1
ATOM 776 N N . LEU A 1 101 ? -1.353 6.087 6.160 1.00 93.06 101 LEU A N 1
ATOM 777 C CA . LEU A 1 101 ? -2.502 6.988 5.990 1.00 93.06 101 LEU A CA 1
ATOM 778 C C . LEU A 1 101 ? -3.808 6.197 5.892 1.00 93.06 101 LEU A C 1
ATOM 780 O O . LEU A 1 101 ? -4.731 6.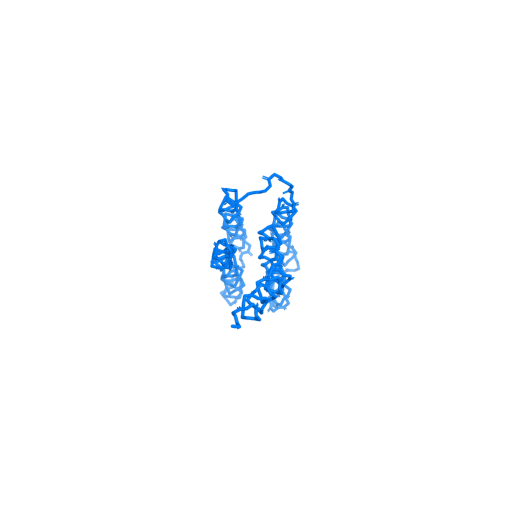446 6.659 1.00 93.06 101 LEU A O 1
ATOM 784 N N . LEU A 1 102 ? -3.839 5.169 5.043 1.00 93.88 102 LEU A N 1
ATOM 785 C CA . LEU A 1 102 ? -5.004 4.300 4.911 1.00 93.88 102 LEU A CA 1
ATOM 786 C C . LEU A 1 102 ? -5.327 3.549 6.208 1.00 93.88 102 LEU A C 1
ATOM 788 O O . LEU A 1 102 ? -6.496 3.365 6.520 1.00 93.88 102 LEU A O 1
ATOM 792 N N . SER A 1 103 ? -4.326 3.140 6.994 1.00 92.25 103 SER A N 1
ATOM 793 C CA . SER A 1 103 ? -4.558 2.556 8.322 1.00 92.25 103 SER A CA 1
ATOM 794 C C . SER A 1 103 ? -5.334 3.520 9.221 1.00 92.25 103 SER A C 1
ATOM 796 O O . SER A 1 103 ? -6.328 3.115 9.817 1.00 92.25 103 SER A O 1
ATOM 798 N N . MET A 1 104 ? -4.927 4.793 9.266 1.00 90.56 104 MET A N 1
ATOM 799 C CA . MET A 1 104 ? -5.627 5.823 10.039 1.00 90.56 104 MET A CA 1
ATOM 800 C C . MET A 1 104 ? -7.035 6.089 9.494 1.00 90.56 104 MET A C 1
ATOM 802 O O . MET A 1 104 ? -7.977 6.207 10.273 1.00 90.56 104 MET A O 1
ATOM 806 N N . ASP A 1 105 ? -7.207 6.135 8.171 1.00 89.81 105 ASP A N 1
ATOM 807 C CA . ASP A 1 105 ? -8.527 6.308 7.556 1.00 89.81 105 ASP A CA 1
ATOM 808 C C . ASP A 1 105 ? -9.462 5.146 7.907 1.00 89.81 105 ASP A C 1
ATOM 810 O O . ASP A 1 105 ? -10.610 5.364 8.284 1.00 89.81 105 ASP A O 1
ATOM 814 N N . LEU A 1 106 ? -8.975 3.903 7.848 1.00 88.56 106 LEU A N 1
ATOM 815 C CA . LEU A 1 106 ? -9.765 2.728 8.212 1.00 88.56 106 LEU A CA 1
ATOM 816 C C . LEU A 1 106 ? -10.118 2.706 9.701 1.00 88.56 106 LEU A C 1
ATOM 818 O O . LEU A 1 106 ? -11.238 2.328 10.031 1.00 88.56 106 LEU A O 1
ATOM 822 N N . GLU A 1 107 ? -9.203 3.119 10.581 1.00 86.56 107 GLU A N 1
ATOM 823 C CA . GLU A 1 107 ? -9.440 3.252 12.025 1.00 86.56 107 GLU A CA 1
ATOM 824 C C . GLU A 1 107 ? -10.520 4.300 12.328 1.00 86.56 107 GLU A C 1
ATOM 826 O O . GLU A 1 107 ? -11.442 4.029 13.095 1.00 86.56 107 GLU A O 1
ATOM 831 N N . ASN A 1 108 ? -10.480 5.450 11.650 1.00 84.62 108 ASN A N 1
ATOM 832 C CA . ASN A 1 108 ? -11.491 6.506 11.779 1.00 84.6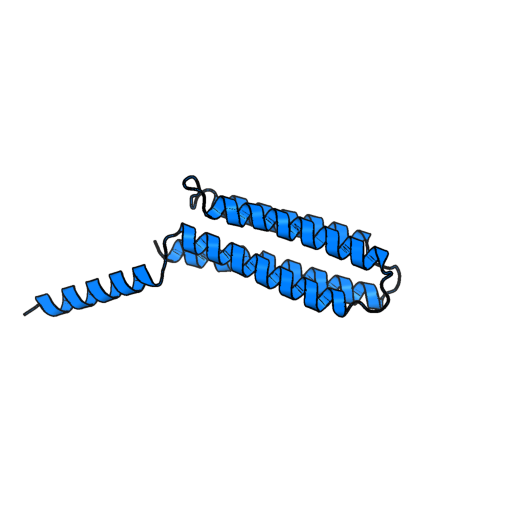2 108 ASN A CA 1
ATOM 833 C C . ASN A 1 108 ? -12.871 6.103 11.231 1.00 84.62 108 ASN A C 1
ATOM 835 O O . ASN A 1 108 ? -13.883 6.694 11.605 1.00 84.62 108 ASN A O 1
ATOM 839 N N . LEU A 1 109 ? -12.917 5.114 10.335 1.00 82.00 109 LEU A N 1
ATOM 840 C CA . LEU A 1 109 ? -14.146 4.580 9.746 1.00 82.00 109 LEU A CA 1
ATOM 841 C C . LEU A 1 109 ? -14.687 3.348 10.489 1.00 82.00 109 LEU A C 1
ATOM 843 O O . LEU A 1 109 ? -15.698 2.783 10.057 1.00 82.00 109 LEU A O 1
ATOM 847 N N . GLN A 1 110 ? -14.034 2.893 11.566 1.00 70.38 110 GLN A N 1
ATOM 848 C CA . GLN A 1 110 ? -14.484 1.701 12.278 1.00 70.38 110 GLN A CA 1
ATOM 849 C C . GLN A 1 110 ? -15.850 1.924 12.939 1.00 70.38 110 GLN A C 1
ATOM 851 O O . GLN A 1 110 ? -16.072 2.936 13.603 1.00 70.38 110 GLN A O 1
ATOM 856 N N . PRO A 1 111 ? -16.778 0.965 12.809 1.00 65.94 111 PRO A N 1
ATOM 857 C CA . PRO A 1 111 ? -18.005 0.978 13.587 1.00 65.94 111 PRO A CA 1
ATOM 858 C C . PRO A 1 111 ? -17.703 0.677 15.058 1.00 65.94 111 PRO A C 1
ATOM 860 O O . PRO A 1 111 ? -16.847 -0.146 15.374 1.00 65.94 111 PRO A O 1
ATOM 863 N N . GLU A 1 112 ? -18.484 1.274 15.959 1.00 61.91 112 GLU A N 1
ATOM 864 C CA . GLU A 1 112 ? -18.342 1.110 17.416 1.00 61.91 112 GLU A CA 1
ATOM 865 C C . GLU A 1 112 ? -18.572 -0.340 17.910 1.00 61.91 112 GLU A C 1
ATOM 867 O O . GLU A 1 112 ? -18.309 -0.654 19.069 1.00 61.91 112 GLU A O 1
ATOM 872 N N . GLN A 1 113 ? -19.075 -1.246 17.057 1.00 56.31 113 GLN A N 1
ATOM 873 C CA . GLN A 1 113 ? -19.450 -2.619 17.420 1.00 56.31 113 GLN A CA 1
ATOM 874 C C . GLN A 1 113 ? -18.357 -3.649 17.065 1.00 56.31 113 GLN A C 1
ATOM 876 O O . GLN A 1 113 ? -17.950 -3.791 15.910 1.00 56.31 113 GLN A O 1
ATOM 881 N N . GLY A 1 114 ? -17.930 -4.417 18.076 1.00 55.62 114 GLY A N 1
ATOM 882 C CA . GLY A 1 114 ? -16.676 -5.187 18.096 1.00 55.62 114 GLY A CA 1
ATOM 883 C C . GLY A 1 114 ? -16.409 -6.161 16.941 1.00 55.62 114 GLY A C 1
ATOM 884 O O . GLY A 1 114 ? -15.303 -6.161 16.409 1.00 55.62 114 GLY A O 1
ATOM 885 N N . THR A 1 115 ? -17.383 -6.959 16.486 1.00 56.31 115 THR A N 1
ATOM 886 C CA . THR A 1 115 ? -17.133 -7.958 15.418 1.00 56.31 115 THR A CA 1
ATOM 887 C C . THR A 1 115 ? -16.814 -7.324 14.062 1.00 56.31 115 THR A C 1
ATOM 889 O O . THR A 1 115 ? -16.089 -7.905 13.249 1.00 56.31 115 THR A O 1
ATOM 892 N N . LEU A 1 116 ? -17.317 -6.113 13.805 1.00 61.28 116 LEU A N 1
ATOM 893 C CA . LEU A 1 116 ? -16.959 -5.376 12.597 1.00 61.28 116 LEU A CA 1
ATOM 894 C C . LEU A 1 116 ? -15.583 -4.726 12.718 1.00 61.28 116 LEU A C 1
ATOM 896 O O . LEU A 1 116 ? -14.865 -4.696 11.720 1.00 61.28 116 LEU A O 1
ATOM 900 N N . SER A 1 117 ? -15.200 -4.266 13.914 1.00 73.56 117 SER A N 1
ATOM 901 C CA . SER A 1 117 ? -13.841 -3.777 14.165 1.00 73.56 117 SER A CA 1
ATOM 902 C C . SER A 1 117 ? -12.815 -4.871 13.837 1.00 73.56 117 SER A C 1
ATOM 904 O O . SER A 1 117 ? -11.897 -4.617 13.065 1.00 73.56 117 SER A O 1
ATOM 906 N N . GLU A 1 118 ? -13.044 -6.128 14.242 1.00 82.06 118 GLU A N 1
ATOM 907 C CA . GLU A 1 118 ? -12.148 -7.251 13.905 1.00 82.06 118 GLU A CA 1
ATOM 908 C C . GLU A 1 118 ? -12.009 -7.503 12.394 1.00 82.06 118 GLU A C 1
ATOM 910 O O . GLU A 1 118 ? -10.916 -7.791 11.901 1.00 82.06 118 GLU A O 1
ATOM 915 N N . SER A 1 119 ? -13.102 -7.396 11.632 1.00 82.81 119 SER A N 1
ATOM 916 C CA . SER A 1 119 ? -13.065 -7.638 10.183 1.00 82.81 119 SER A CA 1
ATOM 917 C C . SER A 1 119 ? -12.350 -6.509 9.434 1.00 82.81 119 SER A C 1
ATOM 919 O O . SER A 1 119 ? -11.582 -6.766 8.503 1.00 82.81 119 SER A O 1
ATOM 921 N N . VAL A 1 120 ? -12.552 -5.260 9.867 1.00 85.88 120 VAL A N 1
ATOM 922 C CA . VAL A 1 120 ? -11.825 -4.095 9.339 1.00 85.88 120 VAL A CA 1
ATOM 923 C C . VAL A 1 120 ? -10.341 -4.190 9.695 1.00 85.88 120 VAL A C 1
ATOM 925 O O . VAL A 1 120 ? -9.495 -4.006 8.822 1.00 85.88 120 VAL A O 1
ATOM 928 N N . GLU A 1 121 ? -10.014 -4.571 10.930 1.00 88.06 121 GLU A N 1
ATOM 929 C CA . GLU A 1 121 ? -8.643 -4.834 11.377 1.00 88.06 121 GLU A CA 1
ATOM 930 C C . GLU A 1 121 ? -7.972 -5.940 10.559 1.00 88.06 121 GLU A C 1
ATOM 932 O O . GLU A 1 121 ? -6.819 -5.815 10.145 1.00 88.06 121 GLU A O 1
ATOM 937 N N . LYS A 1 122 ? -8.696 -7.020 10.253 1.00 88.88 122 LYS A N 1
ATOM 938 C CA . LYS A 1 122 ? -8.188 -8.091 9.393 1.00 88.88 122 LYS A CA 1
ATOM 939 C C . LYS A 1 122 ? -7.855 -7.575 7.992 1.00 88.88 122 LYS A C 1
ATOM 941 O O . LYS A 1 122 ? -6.763 -7.852 7.494 1.00 88.88 122 LYS A O 1
ATOM 946 N N . MET A 1 123 ? -8.759 -6.817 7.368 1.00 90.00 123 MET A N 1
ATOM 947 C CA . MET A 1 123 ? -8.518 -6.196 6.060 1.00 90.00 123 MET A CA 1
ATOM 948 C C . MET A 1 123 ? -7.299 -5.270 6.103 1.00 90.00 123 MET A C 1
ATOM 950 O O . MET A 1 123 ? -6.401 -5.404 5.271 1.00 90.00 123 MET A O 1
ATOM 954 N N . LYS A 1 124 ? -7.232 -4.394 7.110 1.00 91.81 124 LYS A N 1
ATOM 955 C CA . LYS A 1 124 ? -6.113 -3.480 7.360 1.00 91.81 124 LYS A CA 1
ATOM 956 C C . LYS A 1 124 ? -4.785 -4.234 7.433 1.00 91.81 124 LYS A C 1
ATOM 958 O O . LYS A 1 124 ? -3.856 -3.919 6.695 1.00 91.81 124 LYS A O 1
ATOM 963 N N . ASN A 1 125 ? -4.719 -5.289 8.243 1.00 93.38 125 ASN A N 1
ATOM 964 C CA . ASN A 1 125 ? -3.514 -6.099 8.415 1.00 93.38 125 ASN A CA 1
ATOM 965 C C . ASN A 1 125 ? -3.090 -6.826 7.131 1.00 93.38 125 ASN A C 1
ATOM 967 O O . ASN A 1 125 ? -1.894 -6.944 6.866 1.00 93.38 125 ASN A O 1
ATOM 971 N N . MET A 1 126 ? -4.037 -7.282 6.305 1.00 93.69 126 MET A N 1
ATOM 972 C CA . MET A 1 126 ? -3.707 -7.893 5.013 1.00 93.69 126 MET A CA 1
ATOM 973 C C . MET A 1 126 ? -3.168 -6.873 4.009 1.00 93.69 126 MET A C 1
ATOM 975 O O . MET A 1 126 ? -2.162 -7.152 3.359 1.00 93.69 126 MET A O 1
ATOM 979 N N . LEU A 1 127 ? -3.759 -5.678 3.930 1.00 93.69 127 LEU A N 1
ATOM 980 C CA . LEU A 1 127 ? -3.247 -4.594 3.082 1.00 93.69 127 LEU A CA 1
ATOM 981 C C . LEU A 1 127 ? -1.838 -4.160 3.520 1.00 93.69 127 LEU A C 1
ATOM 983 O O . LEU A 1 127 ? -0.927 -4.084 2.693 1.00 93.69 127 LEU A O 1
ATOM 987 N N . ILE A 1 128 ? -1.630 -3.978 4.831 1.00 93.75 128 ILE A N 1
ATOM 988 C CA . ILE A 1 128 ? -0.315 -3.684 5.418 1.00 93.75 128 ILE A CA 1
ATOM 989 C C . ILE A 1 128 ? 0.694 -4.778 5.070 1.00 93.75 128 ILE A C 1
ATOM 991 O O . ILE A 1 128 ? 1.826 -4.477 4.690 1.00 93.75 128 ILE A O 1
ATOM 995 N N . SER A 1 129 ? 0.298 -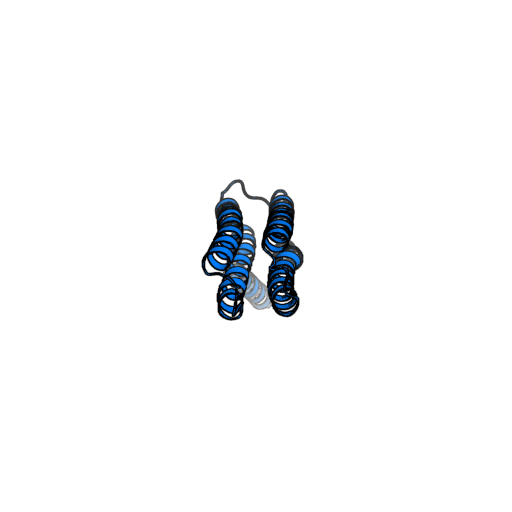6.049 5.181 1.00 95.00 129 SER A N 1
ATOM 996 C CA . SER A 1 129 ? 1.162 -7.181 4.853 1.00 95.00 129 SER A CA 1
ATOM 997 C C . SER A 1 129 ? 1.634 -7.121 3.401 1.00 95.00 129 SER A C 1
ATOM 999 O O 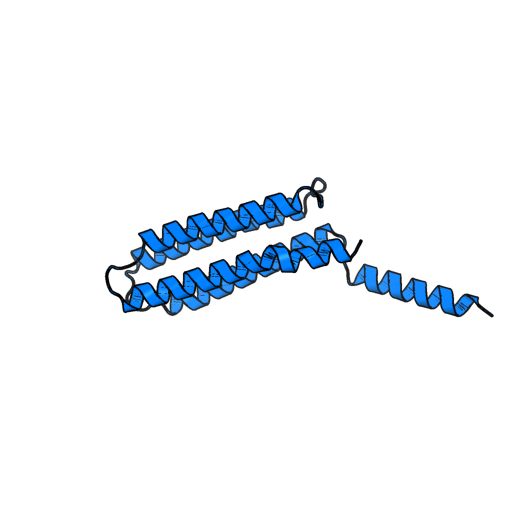. SER A 1 129 ? 2.839 -7.201 3.163 1.00 95.00 129 SER A O 1
ATOM 1001 N N . VAL A 1 130 ? 0.726 -6.886 2.447 1.00 93.75 130 VAL A N 1
ATOM 1002 C CA . VAL A 1 130 ? 1.069 -6.768 1.022 1.00 93.75 130 VAL A CA 1
ATOM 1003 C C . VAL A 1 130 ? 2.111 -5.668 0.803 1.00 93.75 130 VAL A C 1
ATOM 1005 O O . VAL A 1 130 ? 3.176 -5.939 0.244 1.00 93.75 130 VAL A O 1
ATOM 1008 N N . VAL A 1 131 ? 1.880 -4.456 1.318 1.00 92.38 131 VAL A N 1
ATOM 1009 C CA . VAL A 1 131 ? 2.820 -3.330 1.155 1.00 92.38 131 VAL A CA 1
ATOM 1010 C C . VAL A 1 131 ? 4.160 -3.597 1.848 1.00 92.38 131 VAL A C 1
ATOM 1012 O O . VAL A 1 131 ? 5.216 -3.303 1.289 1.00 92.38 131 VAL A O 1
ATOM 1015 N N . ASN A 1 132 ? 4.162 -4.223 3.024 1.00 91.38 132 ASN A N 1
ATOM 1016 C CA . ASN A 1 132 ? 5.394 -4.547 3.748 1.00 91.38 132 ASN A CA 1
ATOM 1017 C C . ASN A 1 132 ? 6.235 -5.643 3.082 1.00 91.38 132 ASN A C 1
ATOM 1019 O O . ASN A 1 132 ? 7.421 -5.772 3.390 1.00 91.38 132 ASN A O 1
ATOM 1023 N N . THR A 1 133 ? 5.676 -6.408 2.139 1.00 91.25 133 THR A N 1
ATOM 1024 C CA . THR A 1 133 ? 6.478 -7.316 1.305 1.00 91.25 133 THR A CA 1
ATOM 1025 C C . THR A 1 133 ? 7.204 -6.605 0.164 1.00 91.25 133 THR A C 1
ATOM 1027 O O . THR A 1 133 ? 8.127 -7.188 -0.407 1.00 91.25 133 THR A O 1
ATOM 1030 N N . LEU A 1 134 ? 6.855 -5.353 -0.149 1.00 88.44 134 LEU A N 1
ATOM 1031 C CA . LEU A 1 134 ? 7.414 -4.615 -1.282 1.00 88.44 134 LEU A CA 1
ATOM 1032 C C . LEU A 1 134 ? 8.948 -4.502 -1.217 1.00 88.44 134 LEU A C 1
ATOM 1034 O O . LEU A 1 134 ? 9.579 -4.858 -2.214 1.00 88.44 134 LEU A O 1
ATOM 1038 N N . PRO A 1 135 ? 9.592 -4.150 -0.081 1.00 87.88 135 PRO A N 1
ATOM 1039 C CA . PRO A 1 135 ? 11.054 -4.157 0.007 1.00 87.88 135 PRO A CA 1
ATOM 1040 C C . PRO A 1 135 ? 11.666 -5.518 -0.313 1.00 87.88 135 PRO A C 1
ATOM 1042 O O . PRO A 1 135 ? 12.624 -5.606 -1.077 1.00 87.88 135 PRO A O 1
ATOM 1045 N N . LYS A 1 136 ? 11.072 -6.602 0.197 1.00 88.38 136 LYS A N 1
ATOM 1046 C CA . LYS A 1 136 ? 11.533 -7.968 -0.079 1.00 88.38 136 LYS A CA 1
ATOM 1047 C C . LYS A 1 136 ? 11.392 -8.323 -1.560 1.00 88.38 136 LYS A C 1
ATOM 1049 O O . LYS A 1 136 ? 12.310 -8.914 -2.122 1.00 88.38 136 LYS A O 1
ATOM 1054 N N . LYS A 1 137 ? 10.271 -7.961 -2.193 1.00 87.19 137 LYS A N 1
ATOM 1055 C CA . LYS A 1 137 ? 10.064 -8.163 -3.634 1.00 87.19 137 LYS A CA 1
ATOM 1056 C C . LYS A 1 137 ? 11.059 -7.343 -4.444 1.00 87.19 137 LYS A C 1
ATOM 1058 O O . LYS A 1 137 ? 11.627 -7.859 -5.386 1.00 87.19 137 LYS A O 1
ATOM 1063 N N . ALA A 1 138 ? 11.339 -6.106 -4.057 1.00 85.06 138 ALA A N 1
ATOM 1064 C CA . ALA A 1 138 ? 12.263 -5.251 -4.786 1.00 85.06 138 ALA A CA 1
ATOM 1065 C C . ALA A 1 138 ? 13.743 -5.632 -4.610 1.00 85.06 138 ALA A C 1
ATOM 1067 O O . ALA A 1 138 ? 14.540 -5.348 -5.500 1.00 85.06 138 ALA A O 1
ATOM 1068 N N . MET A 1 139 ? 14.120 -6.322 -3.525 1.00 82.94 139 MET A N 1
ATOM 1069 C CA . MET A 1 139 ? 15.481 -6.855 -3.353 1.00 82.94 139 MET A CA 1
ATOM 1070 C C . MET A 1 139 ? 15.907 -7.776 -4.502 1.00 82.94 139 MET A C 1
ATOM 1072 O O . MET A 1 139 ? 17.083 -7.780 -4.863 1.00 82.94 139 MET A O 1
ATOM 1076 N N . ILE A 1 140 ? 14.971 -8.507 -5.122 1.00 80.62 140 ILE A N 1
ATOM 1077 C CA . ILE A 1 140 ? 15.285 -9.360 -6.280 1.00 80.62 140 ILE A CA 1
ATOM 1078 C C . ILE A 1 140 ? 15.731 -8.539 -7.494 1.00 80.62 140 ILE A C 1
ATOM 1080 O O . ILE A 1 140 ? 16.447 -9.065 -8.335 1.00 80.62 140 ILE A O 1
ATOM 1084 N N . CYS A 1 141 ? 15.343 -7.262 -7.578 1.00 77.06 141 CYS A N 1
ATOM 1085 C CA . CYS A 1 141 ? 15.771 -6.387 -8.661 1.00 77.06 141 CYS A CA 1
ATOM 1086 C C . CYS A 1 141 ? 17.256 -6.037 -8.526 1.00 77.06 141 CYS A C 1
ATOM 1088 O O . CYS A 1 141 ? 17.960 -6.031 -9.526 1.00 77.06 141 CYS A O 1
ATOM 1090 N N . PHE A 1 142 ? 17.747 -5.819 -7.301 1.00 68.69 142 PHE A N 1
ATOM 1091 C CA . PHE A 1 142 ? 19.158 -5.500 -7.045 1.00 68.69 142 PHE A CA 1
ATOM 1092 C C . PHE A 1 142 ? 20.092 -6.706 -7.204 1.00 68.69 142 PHE A C 1
ATOM 1094 O O . PHE A 1 142 ? 21.262 -6.534 -7.505 1.00 68.69 142 PHE A O 1
ATOM 1101 N N . GLN A 1 143 ? 19.599 -7.930 -6.989 1.00 63.69 143 GLN A N 1
ATOM 1102 C CA . GLN A 1 143 ? 20.404 -9.153 -7.130 1.00 63.69 143 GLN A CA 1
ATOM 1103 C C . GLN A 1 143 ? 20.648 -9.568 -8.591 1.00 63.69 143 GLN A C 1
ATOM 1105 O O . GLN A 1 143 ? 21.376 -10.529 -8.829 1.00 63.69 143 GLN A O 1
ATOM 1110 N N . MET A 1 144 ? 19.993 -8.907 -9.551 1.00 55.19 144 MET A N 1
ATOM 1111 C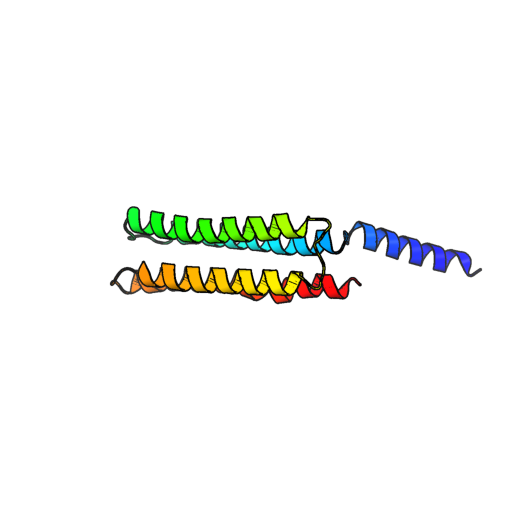 CA . MET A 1 144 ? 20.145 -9.184 -10.982 1.00 55.19 144 MET A CA 1
ATOM 1112 C C . MET A 1 144 ? 21.226 -8.328 -11.667 1.00 55.19 144 MET A C 1
ATOM 1114 O O . MET A 1 144 ? 21.498 -8.576 -12.843 1.00 55.19 144 MET A O 1
ATOM 1118 N N . GLU A 1 145 ? 21.833 -7.365 -10.959 1.00 46.81 145 GLU A N 1
ATOM 1119 C CA . GLU A 1 145 ? 23.057 -6.649 -11.378 1.00 46.81 145 GLU A CA 1
ATOM 1120 C C . GLU A 1 145 ? 24.324 -7.394 -10.929 1.00 46.81 145 GLU A C 1
ATOM 1122 O O . GLU A 1 145 ? 25.279 -7.447 -11.739 1.00 46.81 145 GLU A O 1
#

Organism: Caenorhabditis elegans (NCBI:txid6239)

Radius of gyration: 20.1 Å; chains: 1; bounding box: 62×37×46 Å

Secondary structure (DSSP, 8-state):
--HHHHHHHHHHHHHHHHHS--HHHHHHHHHHHHHHHHHHHHHHHHHH-TT--HHHHHHHHHHHHHHHHHHHHHHHHHTSTT--TTTHHHHHHHHHHHHHHHHHHHHHT--SSHHHHHHHHHHHHHHHHHHHTHHHHHHHHHTT-

Sequence (145 aa):
MPSKVCTLILLFSVINQMKCGSTTDCAMRVFKETIKEMSEVADLQLETLQNLSPDTKRQMKIAIMDVLTSMGLFLEMSTASSFSFATLPIYMLRAQNLMNLLSMDLENLQPEQGTLSESVEKMKNMLISVVNTLPKKAMICFQME

Foldseek 3Di:
DCVVVVVVVVVVVVVVCVVVDALLVLLLVLLVVLLVQLVVLLVVLLVVLPPQDPVLSVQLVVLSVVLSVVSVVVSVVSNDPPDDPVCSVVSLVVSLVSLVVSLVSLVVSQDPDPVSNVSSVVSSVSNNVSSVCSVVSSVVSVVVD

pLDDT: mean 79.37, std 16.38, range [37.12, 95.38]